Protein AF-A0A3B8ZDC7-F1 (afdb_monomer_lite)

Structure (mmCIF, N/CA/C/O backbone):
data_AF-A0A3B8ZDC7-F1
#
_entry.id   AF-A0A3B8ZDC7-F1
#
loop_
_atom_site.group_PDB
_atom_site.id
_atom_site.type_symbol
_atom_site.label_atom_id
_atom_site.label_alt_id
_atom_site.label_comp_id
_atom_site.label_asym_id
_atom_site.label_entity_id
_atom_site.label_seq_id
_atom_site.pdbx_PDB_ins_code
_atom_site.Cartn_x
_atom_site.Cartn_y
_atom_site.Cartn_z
_atom_site.occupancy
_atom_site.B_iso_or_equiv
_atom_site.auth_seq_id
_atom_site.auth_comp_id
_atom_site.auth_asym_id
_atom_site.auth_atom_id
_atom_site.pdbx_PDB_model_num
ATOM 1 N N . MET A 1 1 ? -21.851 -27.421 -84.142 1.00 44.91 1 MET A N 1
ATOM 2 C CA . MET A 1 1 ? -20.623 -26.661 -83.820 1.00 44.91 1 MET A CA 1
ATOM 3 C C . MET A 1 1 ? -20.234 -25.894 -85.068 1.00 44.91 1 MET A C 1
ATOM 5 O O . MET A 1 1 ? -20.058 -26.556 -86.075 1.00 44.91 1 MET A O 1
ATOM 9 N N . ILE A 1 2 ? -20.213 -24.559 -85.022 1.00 38.12 2 ILE A N 1
ATOM 10 C CA . ILE A 1 2 ? -19.283 -23.629 -85.702 1.00 38.12 2 ILE A CA 1
ATOM 11 C C . ILE A 1 2 ? -19.845 -22.199 -85.544 1.00 38.12 2 ILE A C 1
ATOM 13 O O . ILE A 1 2 ? -21.051 -21.968 -85.539 1.00 38.12 2 ILE A O 1
ATOM 17 N N . GLN A 1 3 ? -18.904 -21.298 -85.296 1.00 40.31 3 GLN A N 1
ATOM 18 C CA . GLN A 1 3 ? -18.945 -19.973 -84.690 1.00 40.31 3 GLN A CA 1
ATOM 19 C C . GLN A 1 3 ? -19.604 -18.883 -85.562 1.00 40.31 3 GLN A C 1
ATOM 21 O O . GLN A 1 3 ? -19.398 -18.861 -86.770 1.00 40.31 3 GLN A O 1
ATOM 26 N N . GLN A 1 4 ? -20.279 -17.908 -84.941 1.00 48.03 4 GLN A N 1
ATOM 27 C CA . GLN A 1 4 ? -20.568 -16.595 -85.546 1.00 48.03 4 GLN A CA 1
ATOM 28 C C . GLN A 1 4 ? -19.533 -15.564 -85.049 1.00 48.03 4 GLN A C 1
ATOM 30 O O . GLN A 1 4 ? -19.346 -15.467 -83.831 1.00 48.03 4 GLN A O 1
ATOM 35 N N . PRO A 1 5 ? -18.861 -14.786 -85.922 1.00 52.16 5 PRO A N 1
ATOM 36 C CA . PRO A 1 5 ? -18.006 -13.675 -85.516 1.00 52.16 5 PRO A CA 1
ATOM 37 C C . PRO A 1 5 ? -18.723 -12.333 -85.724 1.00 52.16 5 PRO A C 1
ATOM 39 O O . PRO A 1 5 ? -19.230 -12.067 -86.807 1.00 52.16 5 PRO A O 1
ATOM 42 N N . PHE A 1 6 ? -18.695 -11.434 -84.738 1.00 45.78 6 PHE A N 1
ATOM 43 C CA . PHE A 1 6 ? -19.018 -10.025 -84.989 1.00 45.78 6 PHE A CA 1
ATOM 44 C C . PHE A 1 6 ? -18.001 -9.099 -84.335 1.00 45.78 6 PHE A C 1
ATOM 46 O O . PHE A 1 6 ? -17.911 -8.958 -83.116 1.00 45.78 6 PHE A O 1
ATOM 53 N N . ALA A 1 7 ? -17.222 -8.460 -85.202 1.00 45.50 7 ALA A N 1
ATOM 54 C CA . ALA A 1 7 ? -16.348 -7.358 -84.872 1.00 45.50 7 ALA A CA 1
ATOM 55 C C . ALA A 1 7 ? -17.160 -6.061 -84.687 1.00 45.50 7 ALA A C 1
ATOM 57 O O . ALA A 1 7 ? -17.853 -5.610 -85.589 1.00 45.50 7 ALA A O 1
ATOM 58 N N . ARG A 1 8 ? -16.996 -5.460 -83.504 1.00 50.81 8 ARG A N 1
ATOM 59 C CA . ARG A 1 8 ? -16.589 -4.062 -83.265 1.00 50.81 8 ARG A CA 1
ATOM 60 C C . ARG A 1 8 ? -17.358 -2.933 -83.979 1.00 50.81 8 ARG A C 1
ATOM 62 O O . ARG A 1 8 ? -17.051 -2.604 -85.115 1.00 50.81 8 ARG A O 1
ATOM 69 N N . ILE A 1 9 ? -18.135 -2.164 -83.206 1.00 49.72 9 ILE A N 1
ATOM 70 C CA . ILE A 1 9 ? -18.279 -0.706 -83.397 1.00 49.72 9 ILE A CA 1
ATOM 71 C C . ILE A 1 9 ? -18.221 -0.023 -82.024 1.00 49.72 9 ILE A C 1
ATOM 73 O O . ILE A 1 9 ? -18.998 -0.325 -81.125 1.00 49.72 9 ILE A O 1
ATOM 77 N N . ALA A 1 10 ? -17.254 0.881 -81.862 1.00 51.19 10 ALA A N 1
ATOM 78 C CA . ALA A 1 10 ? -17.053 1.702 -80.674 1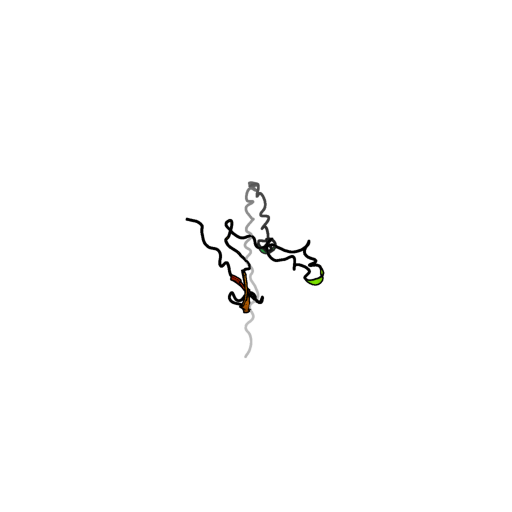.00 51.19 10 ALA A CA 1
ATOM 79 C C . ALA A 1 10 ? -17.687 3.088 -80.874 1.00 51.19 10 ALA A C 1
ATOM 81 O O . ALA A 1 10 ? -17.401 3.746 -81.873 1.00 51.19 10 ALA A O 1
ATOM 82 N N . SER A 1 11 ? -18.458 3.581 -79.898 1.00 43.75 11 SER A N 1
ATOM 83 C CA . SER A 1 11 ? -18.957 4.966 -79.873 1.00 43.75 11 SER A CA 1
ATOM 84 C C . SER A 1 11 ? -18.638 5.669 -78.546 1.00 43.75 11 SER A C 1
ATOM 86 O O . SER A 1 11 ? -19.417 5.708 -77.600 1.00 43.75 11 SER A O 1
ATOM 88 N N . ARG A 1 12 ? -17.417 6.202 -78.512 1.00 57.69 12 ARG A N 1
ATOM 89 C CA . ARG A 1 12 ? -16.971 7.502 -77.980 1.00 57.69 12 ARG A CA 1
ATOM 90 C C . ARG A 1 12 ? -18.003 8.342 -77.187 1.00 57.69 12 ARG A C 1
ATOM 92 O O . ARG A 1 12 ? -18.778 9.080 -77.783 1.00 57.69 12 ARG A O 1
ATOM 99 N N . PHE A 1 13 ? -17.855 8.400 -75.861 1.00 50.75 13 PHE A N 1
ATOM 100 C CA . PHE A 1 13 ? -18.353 9.508 -75.030 1.00 50.75 13 PHE A CA 1
ATOM 101 C C . PHE A 1 13 ? -17.177 10.196 -74.318 1.00 50.75 13 PHE A C 1
ATOM 103 O O . PHE A 1 13 ? -16.522 9.619 -73.455 1.00 50.75 13 PHE A O 1
ATOM 110 N N . LYS A 1 14 ? -16.876 11.439 -74.720 1.00 56.19 14 LYS A N 1
ATOM 111 C CA . LYS A 1 14 ? -15.942 12.349 -74.034 1.00 56.19 14 LYS A CA 1
ATOM 112 C C . LYS A 1 14 ? -16.756 13.264 -73.123 1.00 56.19 14 LYS A C 1
ATOM 114 O O . LYS A 1 14 ? -17.462 14.132 -73.625 1.00 56.19 14 LYS A O 1
ATOM 119 N N . THR A 1 15 ? -16.593 13.153 -71.811 1.00 51.72 15 THR A N 1
ATOM 120 C CA . THR A 1 15 ? -17.089 14.156 -70.856 1.00 51.72 15 THR A CA 1
ATOM 121 C C . THR A 1 15 ? -15.903 14.862 -70.201 1.00 51.72 15 THR A C 1
ATOM 123 O O . THR A 1 15 ? -15.072 14.224 -69.559 1.00 51.72 15 THR A O 1
ATOM 126 N N . LYS A 1 16 ? -15.795 16.185 -70.395 1.00 46.84 16 LYS A N 1
ATOM 127 C CA . LYS A 1 16 ? -14.784 17.038 -69.744 1.00 46.84 16 LYS A CA 1
ATOM 128 C C . LYS A 1 16 ? -15.073 17.129 -68.236 1.00 46.84 16 LYS A C 1
ATOM 130 O O . LYS A 1 16 ? -16.231 17.353 -67.879 1.00 46.84 16 LYS A O 1
ATOM 135 N N . PRO A 1 17 ? -14.070 17.033 -67.347 1.00 42.31 17 PRO A N 1
ATOM 136 C CA . PRO A 1 17 ? -14.304 17.198 -65.920 1.00 42.31 17 PRO A CA 1
ATOM 137 C C . PRO A 1 17 ? -14.511 18.683 -65.583 1.00 42.31 17 PRO A C 1
ATOM 139 O O . PRO A 1 17 ? -13.718 19.543 -65.970 1.00 42.31 17 PRO A O 1
ATOM 142 N N . ARG A 1 18 ? -15.59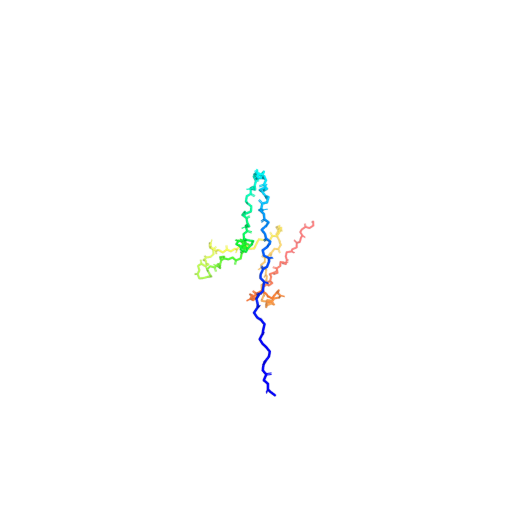5 18.990 -64.861 1.00 53.28 18 ARG A N 1
ATOM 143 C CA . ARG A 1 18 ? -15.851 20.318 -64.284 1.00 53.28 18 ARG A CA 1
ATOM 144 C C . ARG A 1 18 ? -14.872 20.556 -63.132 1.00 53.28 18 ARG A C 1
ATOM 146 O O . ARG A 1 18 ? -14.884 19.817 -62.151 1.00 53.28 18 ARG A O 1
ATOM 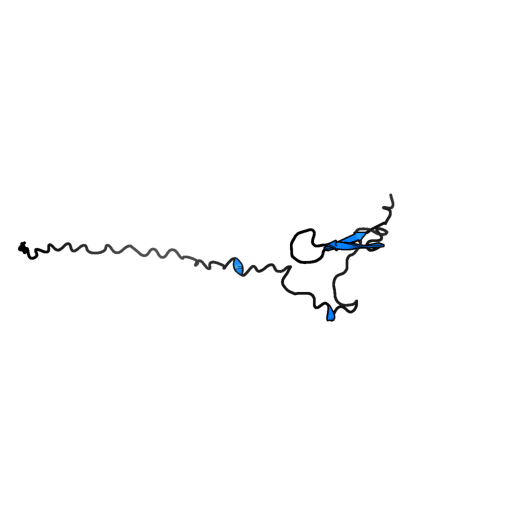153 N N . GLN A 1 19 ? -14.047 21.595 -63.249 1.00 53.62 19 GLN A N 1
ATOM 154 C CA . GLN A 1 19 ? -13.167 22.051 -62.176 1.00 53.62 19 GLN A CA 1
ATOM 155 C C . GLN A 1 19 ? -14.010 22.548 -60.996 1.00 53.62 19 GLN A C 1
ATOM 157 O O . GLN A 1 19 ? -14.756 23.521 -61.112 1.00 53.62 19 GLN A O 1
ATOM 162 N N . ARG A 1 20 ? -13.904 21.867 -59.853 1.00 49.25 20 ARG A N 1
ATOM 163 C CA . ARG A 1 20 ? -14.467 22.342 -58.589 1.00 49.25 20 ARG A CA 1
ATOM 164 C C . ARG A 1 20 ? -13.487 23.312 -57.939 1.00 49.25 20 ARG A C 1
ATOM 166 O O . ARG A 1 20 ? -12.341 22.968 -57.664 1.00 49.25 20 ARG A O 1
ATOM 173 N N . VAL A 1 21 ? -13.989 24.517 -57.698 1.00 55.19 21 VAL A N 1
ATOM 174 C CA . VAL A 1 21 ? -13.376 25.594 -56.920 1.00 55.19 21 VAL A CA 1
ATOM 175 C C . VAL A 1 21 ? -12.813 25.036 -55.609 1.00 55.19 21 VAL A C 1
ATOM 177 O O . VAL A 1 21 ? -13.564 24.575 -54.750 1.00 55.19 21 VAL A O 1
ATOM 180 N N . GLN A 1 22 ? -11.489 25.097 -55.444 1.00 46.91 22 GLN A N 1
ATOM 181 C CA . GLN A 1 22 ? -10.826 24.839 -54.168 1.00 46.91 22 GLN A CA 1
ATOM 182 C C . GLN A 1 22 ? -11.096 26.016 -53.225 1.00 46.91 22 GLN A C 1
ATOM 184 O O . GLN A 1 22 ? -10.283 26.928 -53.088 1.00 46.91 22 GLN A O 1
ATOM 189 N N . ARG A 1 23 ? -12.239 26.007 -52.534 1.00 52.28 23 ARG A N 1
ATOM 190 C CA . ARG A 1 23 ? -12.320 26.722 -51.259 1.00 52.28 23 ARG A CA 1
ATOM 191 C C . ARG A 1 23 ? -11.454 25.935 -50.285 1.00 52.28 23 ARG A C 1
ATOM 193 O O . ARG A 1 23 ? -11.877 24.898 -49.785 1.00 52.28 23 ARG A O 1
ATOM 200 N N . ARG A 1 24 ? -10.218 26.397 -50.071 1.00 55.94 24 ARG A N 1
ATOM 201 C CA . ARG A 1 24 ? -9.345 25.920 -48.994 1.00 55.94 24 ARG A CA 1
ATOM 202 C C . ARG A 1 24 ? -10.018 26.241 -47.660 1.00 55.94 24 ARG A C 1
ATOM 204 O O . ARG A 1 24 ? -9.725 27.254 -47.033 1.00 55.94 24 ARG A O 1
ATOM 211 N N . ALA A 1 25 ? -10.934 25.378 -47.230 1.00 51.72 25 ALA A N 1
ATOM 212 C CA . ALA A 1 25 ? -11.196 25.220 -45.816 1.00 51.72 25 ALA A CA 1
ATOM 213 C C . ALA A 1 25 ? -9.844 24.859 -45.197 1.00 51.72 25 ALA A C 1
ATOM 215 O O . ALA A 1 25 ? -9.215 23.881 -45.608 1.00 51.72 25 ALA A O 1
ATOM 216 N N . ARG A 1 26 ? -9.347 25.695 -44.279 1.00 57.44 26 ARG A N 1
ATOM 217 C CA . ARG A 1 26 ? -8.242 25.309 -43.405 1.00 57.44 26 ARG A CA 1
ATOM 218 C C . ARG A 1 26 ? -8.739 24.119 -42.594 1.00 57.44 26 ARG A C 1
ATOM 220 O O . ARG A 1 26 ? -9.323 24.289 -41.531 1.00 57.44 26 ARG A O 1
ATOM 227 N N . LEU A 1 27 ? -8.524 22.919 -43.117 1.00 43.91 27 LEU A N 1
ATOM 228 C CA . LEU A 1 27 ? -8.494 21.726 -42.302 1.00 43.91 27 LEU A CA 1
ATOM 229 C C . LEU A 1 27 ? -7.286 21.930 -41.388 1.00 43.91 27 LEU A C 1
ATOM 231 O O . LEU A 1 27 ? -6.147 21.739 -41.809 1.00 43.91 27 LEU A O 1
ATOM 235 N N . ARG A 1 28 ? -7.528 22.392 -40.153 1.00 53.50 28 ARG A N 1
ATOM 236 C CA . ARG A 1 28 ? -6.674 21.984 -39.037 1.00 53.50 28 ARG A CA 1
ATOM 237 C C . ARG A 1 28 ? -6.753 20.463 -39.066 1.00 53.50 28 ARG A C 1
ATOM 239 O O . ARG A 1 28 ? -7.746 19.901 -38.618 1.00 53.50 28 ARG A O 1
ATOM 246 N N . SER A 1 29 ? -5.791 19.845 -39.747 1.00 49.22 29 SER A N 1
ATOM 247 C CA . SER A 1 29 ? -5.616 18.401 -39.825 1.00 49.22 29 SER A CA 1
ATOM 248 C C . SER A 1 29 ? -5.782 17.864 -38.404 1.00 49.22 29 SER A C 1
ATOM 250 O O . SER A 1 29 ? -5.079 18.316 -37.506 1.00 49.22 29 SER A O 1
ATOM 252 N N . LEU A 1 30 ? -6.810 17.066 -38.108 1.00 54.53 30 LEU A N 1
ATOM 253 C CA . LEU A 1 30 ? -6.787 15.623 -38.363 1.00 54.53 30 LEU A CA 1
ATOM 254 C C . LEU A 1 30 ? -5.412 15.028 -38.024 1.00 54.53 30 LEU A C 1
ATOM 256 O O . LEU A 1 30 ? -4.887 14.204 -38.761 1.00 54.53 30 LEU A O 1
ATOM 260 N N . LEU A 1 31 ? -4.810 15.454 -36.911 1.00 50.88 31 LEU A N 1
ATOM 261 C CA . LEU A 1 31 ? -4.039 14.507 -36.134 1.00 50.88 31 LEU A CA 1
ATOM 262 C C . LEU A 1 31 ? -5.105 13.670 -35.439 1.00 50.88 31 LEU A C 1
ATOM 264 O O . LEU A 1 31 ? -5.749 14.112 -34.490 1.00 50.88 31 LEU A O 1
ATOM 268 N N . ILE A 1 32 ? -5.377 12.502 -36.009 1.00 55.91 32 ILE A N 1
ATOM 269 C CA . ILE A 1 32 ? -5.854 11.387 -35.208 1.00 55.91 32 ILE A CA 1
ATOM 270 C C . ILE A 1 32 ? -4.776 11.265 -34.132 1.00 55.91 32 ILE A C 1
ATOM 272 O O . ILE A 1 32 ? -3.690 10.765 -34.415 1.00 55.91 32 ILE A O 1
ATOM 276 N N . GLU A 1 33 ? -4.995 11.842 -32.949 1.00 58.66 33 GLU A N 1
ATOM 277 C CA . GLU A 1 33 ? -4.253 11.347 -31.802 1.00 58.66 33 GLU A CA 1
ATOM 278 C C . GLU A 1 33 ? -4.680 9.894 -31.701 1.00 58.66 33 GLU A C 1
ATOM 280 O O . GLU A 1 33 ? -5.854 9.584 -31.485 1.00 58.66 33 GLU A O 1
ATOM 285 N N . HIS A 1 34 ? -3.736 9.016 -32.017 1.00 54.34 34 HIS A N 1
ATOM 286 C CA . HIS A 1 34 ? -3.898 7.590 -31.865 1.00 54.34 34 HIS A CA 1
ATOM 287 C C . HIS A 1 34 ? -4.179 7.365 -30.380 1.00 54.34 34 HIS A C 1
ATOM 289 O O . HIS A 1 34 ? -3.291 7.497 -29.539 1.00 54.34 34 HIS A O 1
ATOM 295 N N . LEU A 1 35 ? -5.450 7.124 -30.049 1.00 54.53 35 LEU A N 1
ATOM 296 C CA . LEU A 1 35 ? -5.935 6.974 -28.671 1.00 54.53 35 LEU A CA 1
ATOM 297 C C . LEU A 1 35 ? -5.241 5.822 -27.926 1.00 54.53 35 LEU A C 1
ATOM 299 O O . LEU A 1 35 ? -5.365 5.717 -26.711 1.00 54.53 35 LEU A O 1
ATOM 303 N N . GLU A 1 36 ? -4.491 4.984 -28.636 1.00 56.97 36 GLU A N 1
ATOM 304 C CA . GLU A 1 36 ? -3.808 3.811 -28.099 1.00 56.97 36 GLU A CA 1
ATOM 305 C C . GLU A 1 36 ? -2.511 4.168 -27.347 1.00 56.97 36 GLU A C 1
ATOM 307 O O . GLU A 1 36 ? -2.076 3.394 -26.496 1.00 56.97 36 GLU A O 1
ATOM 312 N N . ASP A 1 37 ? -1.953 5.370 -27.556 1.00 58.00 37 ASP A N 1
ATOM 313 C CA . ASP A 1 37 ? -0.759 5.842 -26.833 1.00 58.00 37 ASP A CA 1
ATOM 314 C C . ASP A 1 37 ? -1.085 6.624 -25.552 1.00 58.00 37 ASP A C 1
ATOM 316 O O . ASP A 1 37 ? -0.185 6.942 -24.769 1.00 58.00 37 ASP A O 1
ATOM 320 N N . ARG A 1 38 ? -2.370 6.845 -25.229 1.00 53.47 38 ARG A N 1
ATOM 321 C CA . ARG A 1 38 ? -2.788 7.159 -23.846 1.00 53.47 38 ARG A CA 1
ATOM 322 C C . ARG A 1 38 ? -2.740 5.878 -23.005 1.00 53.47 38 ARG A C 1
ATOM 324 O O . ARG A 1 38 ? -3.699 5.499 -22.339 1.00 53.47 38 ARG A O 1
ATOM 331 N N . LYS A 1 39 ? -1.589 5.211 -23.045 1.00 55.59 39 LYS A N 1
ATOM 332 C CA . LYS A 1 39 ? -1.207 4.097 -22.194 1.00 55.59 39 LYS A CA 1
ATOM 333 C C . LYS A 1 39 ? -1.229 4.616 -20.757 1.00 55.59 39 LYS A C 1
ATOM 335 O O . LYS A 1 39 ? -0.364 5.386 -20.356 1.00 55.59 39 LYS A O 1
ATOM 340 N N . LEU A 1 40 ? -2.298 4.266 -20.047 1.00 52.97 40 LEU A N 1
ATOM 341 C CA . LEU A 1 40 ? -2.498 4.344 -18.599 1.00 52.97 40 LEU A CA 1
ATOM 342 C C . LEU A 1 40 ? -1.242 4.773 -17.819 1.00 52.97 40 LEU A C 1
ATOM 344 O O . LEU A 1 40 ? -0.374 3.956 -17.517 1.00 52.97 40 LEU A O 1
ATOM 348 N N . LEU A 1 41 ? -1.178 6.052 -17.437 1.00 54.06 41 LEU A N 1
ATOM 349 C CA . LEU A 1 41 ? -0.087 6.614 -16.624 1.00 54.06 41 LEU A CA 1
ATOM 350 C C . LEU A 1 41 ? -0.003 6.007 -15.208 1.00 54.06 41 LEU A C 1
ATOM 352 O O . LEU A 1 41 ? 0.927 6.316 -14.473 1.00 54.06 41 LEU A O 1
ATOM 356 N N . ALA A 1 42 ? -0.944 5.137 -14.830 1.00 52.06 42 ALA A N 1
ATOM 357 C CA . ALA A 1 42 ? -1.028 4.549 -13.498 1.00 52.06 42 ALA A CA 1
ATOM 358 C C . ALA A 1 42 ? -0.441 3.125 -13.371 1.00 52.06 42 ALA A C 1
ATOM 360 O O . ALA A 1 42 ? -0.289 2.668 -12.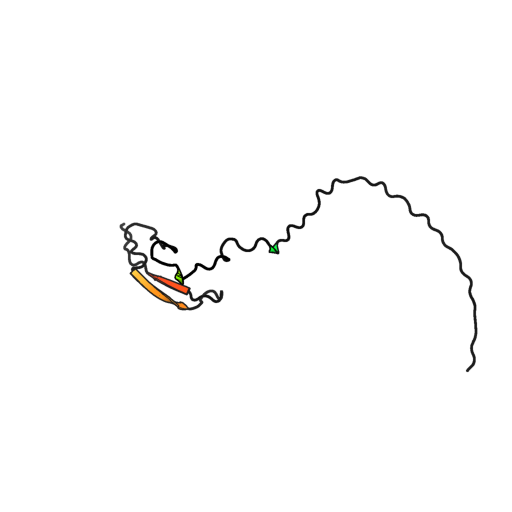246 1.00 52.06 42 ALA A O 1
ATOM 361 N N . ALA A 1 43 ? -0.095 2.423 -14.465 1.00 56.50 43 ALA A N 1
ATOM 362 C CA . ALA A 1 43 ? 0.150 0.967 -14.399 1.00 56.50 43 ALA A CA 1
ATOM 363 C C . ALA A 1 43 ? 1.460 0.435 -15.028 1.00 56.50 43 ALA A C 1
ATOM 365 O O . ALA A 1 43 ? 1.672 -0.772 -15.027 1.00 56.50 43 ALA A O 1
ATOM 366 N N . ILE A 1 44 ? 2.343 1.267 -15.607 1.00 55.66 44 ILE A N 1
ATOM 367 C CA . ILE A 1 44 ? 3.405 0.752 -16.519 1.00 55.66 44 ILE A CA 1
ATOM 368 C C . ILE A 1 44 ? 4.846 0.931 -16.013 1.00 55.66 44 ILE A C 1
ATOM 370 O O . ILE A 1 44 ? 5.797 0.561 -16.696 1.00 55.66 44 ILE A O 1
ATOM 374 N N . HIS A 1 45 ? 5.050 1.359 -14.772 1.00 61.91 45 HIS A N 1
ATOM 375 C CA . HIS A 1 45 ? 6.345 1.155 -14.120 1.00 61.91 45 HIS A CA 1
ATOM 376 C C . HIS A 1 45 ? 6.205 0.095 -13.029 1.00 61.91 45 HIS A C 1
ATOM 378 O O . HIS A 1 45 ? 5.798 0.438 -11.919 1.00 61.91 45 HIS A O 1
ATOM 384 N N . PRO A 1 46 ? 6.530 -1.183 -13.326 1.00 67.56 46 PRO A N 1
ATOM 385 C CA . PRO A 1 46 ? 6.659 -2.203 -12.297 1.00 67.56 46 PRO A CA 1
ATOM 386 C C . PRO A 1 46 ? 7.589 -1.679 -11.205 1.00 67.56 46 PRO A C 1
ATOM 388 O O . PRO A 1 46 ? 8.733 -1.314 -11.489 1.00 67.56 46 PRO A O 1
ATOM 391 N N . LEU A 1 47 ? 7.092 -1.600 -9.970 1.00 71.38 47 LEU A N 1
ATOM 392 C CA . LEU A 1 47 ? 7.929 -1.253 -8.829 1.00 71.38 47 LEU A CA 1
ATOM 393 C C . LEU A 1 47 ? 9.003 -2.343 -8.700 1.00 71.38 47 LEU A C 1
ATOM 395 O O . LEU A 1 47 ? 8.649 -3.512 -8.528 1.00 71.38 47 LEU A O 1
ATOM 399 N N . PRO A 1 48 ? 10.303 -2.013 -8.807 1.00 72.81 48 PRO A N 1
ATOM 400 C CA . PRO A 1 48 ? 11.355 -3.008 -8.675 1.00 72.81 48 PRO A CA 1
ATOM 401 C C . PRO A 1 48 ? 11.369 -3.526 -7.233 1.00 72.81 48 PRO A C 1
ATOM 403 O O . PRO A 1 48 ? 11.912 -2.885 -6.335 1.00 72.81 48 PRO A O 1
ATOM 406 N N . LEU A 1 49 ? 10.764 -4.698 -7.015 1.00 73.94 49 LEU A N 1
ATOM 407 C CA . LEU A 1 49 ? 10.588 -5.295 -5.685 1.00 73.94 49 LEU A CA 1
ATOM 408 C C . LEU A 1 49 ? 11.927 -5.559 -4.986 1.00 73.94 49 LEU A C 1
ATOM 410 O O . LEU A 1 49 ? 12.040 -5.416 -3.773 1.00 73.94 49 LEU A O 1
ATOM 414 N N . SER A 1 50 ? 12.970 -5.863 -5.763 1.00 79.38 50 SER A N 1
ATOM 415 C CA . SER A 1 50 ? 14.336 -6.069 -5.272 1.00 79.38 50 SER A CA 1
ATOM 416 C C . SER A 1 50 ? 14.991 -4.805 -4.707 1.00 79.38 50 SER A C 1
ATOM 418 O O . SER A 1 50 ? 16.023 -4.897 -4.050 1.00 79.38 50 SER A O 1
ATOM 420 N N . GLY A 1 51 ? 14.436 -3.625 -4.997 1.00 76.06 51 GLY A N 1
ATOM 421 C CA . GLY A 1 51 ? 14.943 -2.334 -4.537 1.00 76.06 51 GLY A CA 1
ATOM 422 C C . GLY A 1 51 ? 14.193 -1.756 -3.338 1.00 76.06 51 GLY A C 1
ATOM 423 O O . GLY A 1 51 ? 14.531 -0.646 -2.928 1.00 76.06 51 GLY A O 1
ATOM 424 N N . LEU A 1 52 ? 13.181 -2.450 -2.801 1.00 81.38 52 LEU A N 1
ATOM 425 C CA . LEU A 1 52 ? 12.398 -2.002 -1.647 1.00 81.38 52 LEU A CA 1
ATOM 426 C C . LEU A 1 52 ? 13.229 -2.139 -0.364 1.00 81.38 52 LEU A C 1
ATOM 428 O O . LEU A 1 52 ? 13.512 -3.243 0.090 1.00 81.38 52 LEU A O 1
ATOM 432 N N . ASN A 1 53 ? 13.645 -1.009 0.208 1.00 78.69 53 ASN A N 1
ATOM 433 C CA . ASN A 1 53 ? 14.552 -0.957 1.364 1.00 78.69 53 ASN A CA 1
ATOM 434 C C . ASN A 1 53 ? 13.956 -0.220 2.579 1.00 78.69 53 ASN A C 1
ATOM 436 O O . ASN A 1 53 ? 14.685 0.165 3.491 1.00 78.69 53 ASN A O 1
ATOM 440 N N . GLY A 1 54 ? 12.643 0.027 2.574 1.00 71.00 54 GLY A N 1
ATOM 441 C CA . GLY A 1 54 ? 11.947 0.803 3.605 1.00 71.00 54 GLY A CA 1
ATOM 442 C C . GLY A 1 54 ? 12.013 2.325 3.413 1.00 71.00 54 GLY A C 1
ATOM 443 O O . GLY A 1 54 ? 11.229 3.036 4.036 1.00 71.00 54 GLY A O 1
ATOM 444 N N . LEU A 1 55 ? 12.887 2.825 2.529 1.00 75.81 55 LEU A N 1
ATOM 445 C CA . LEU A 1 55 ? 12.876 4.207 2.017 1.00 75.81 55 LEU A CA 1
ATOM 446 C C . LEU A 1 55 ? 12.245 4.301 0.617 1.00 75.81 55 LEU A C 1
ATOM 448 O O . LEU A 1 55 ? 11.831 5.376 0.192 1.00 75.81 55 LEU A O 1
ATOM 452 N N . SER A 1 56 ? 12.183 3.180 -0.099 1.00 74.56 56 SER A N 1
ATOM 453 C CA . SER A 1 56 ? 11.530 3.010 -1.397 1.00 74.56 56 SER A CA 1
ATOM 454 C C . SER A 1 56 ? 10.269 2.150 -1.260 1.00 74.56 56 SER A C 1
ATOM 456 O O . SER A 1 56 ? 10.242 1.190 -0.488 1.00 74.56 56 SER A O 1
ATOM 458 N N . GLY A 1 57 ? 9.223 2.490 -2.021 1.00 78.44 57 GLY A N 1
ATOM 459 C CA . GLY A 1 57 ? 7.942 1.777 -2.033 1.00 78.44 57 GLY A CA 1
ATOM 460 C C . GLY A 1 57 ? 6.741 2.713 -1.939 1.00 78.44 57 GLY A C 1
ATOM 461 O O . GLY A 1 57 ? 6.830 3.889 -2.289 1.00 78.44 57 GLY A O 1
ATOM 462 N N . PHE A 1 58 ? 5.621 2.175 -1.461 1.00 77.38 58 PHE A N 1
ATOM 463 C CA . PHE A 1 58 ? 4.417 2.931 -1.127 1.00 77.38 58 PHE A CA 1
ATOM 464 C C . PHE A 1 58 ? 4.076 2.725 0.352 1.00 77.38 58 PHE A C 1
ATOM 466 O O . PHE A 1 58 ? 4.430 1.706 0.945 1.00 77.38 58 PHE A O 1
ATOM 473 N N . ARG A 1 59 ? 3.397 3.701 0.955 1.00 82.25 59 ARG A N 1
ATOM 474 C CA . ARG A 1 59 ? 2.904 3.613 2.329 1.00 82.25 59 ARG A CA 1
ATOM 475 C C . ARG A 1 59 ? 1.385 3.715 2.327 1.00 82.25 59 ARG A C 1
ATOM 477 O O . ARG A 1 59 ? 0.830 4.565 1.638 1.00 82.25 59 ARG A O 1
ATOM 484 N N . LEU A 1 60 ? 0.744 2.866 3.123 1.00 85.88 60 LEU A N 1
ATOM 485 C CA . LEU A 1 60 ? -0.674 2.962 3.448 1.00 85.88 60 LEU A CA 1
ATOM 486 C C . LEU A 1 60 ? -0.807 3.695 4.787 1.00 85.88 60 LEU A C 1
ATOM 488 O O . LEU A 1 60 ? -0.349 3.192 5.810 1.00 85.88 60 LEU A O 1
ATO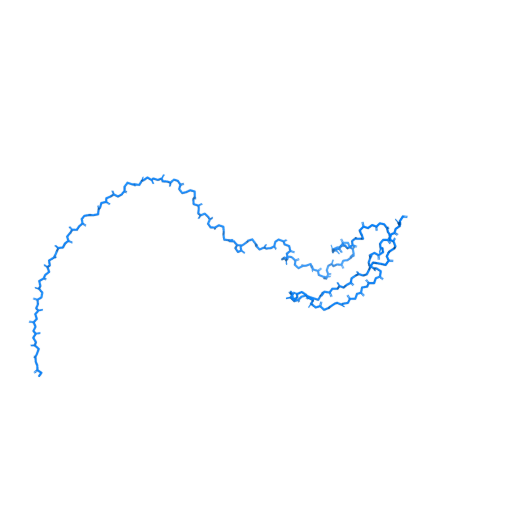M 492 N N . GLU A 1 61 ? -1.372 4.898 4.758 1.00 87.88 61 GLU A N 1
ATOM 493 C CA . GLU A 1 61 ? -1.654 5.697 5.954 1.00 87.88 61 GLU A CA 1
ATOM 494 C C . GLU A 1 61 ? -3.105 5.464 6.398 1.00 87.88 61 GLU A C 1
ATOM 496 O O . GLU A 1 61 ? -4.000 5.321 5.562 1.00 87.88 61 GLU A O 1
ATOM 501 N N . GLY A 1 62 ? -3.334 5.427 7.714 1.00 89.62 62 GLY A N 1
ATOM 502 C CA . GLY A 1 62 ? -4.691 5.415 8.268 1.00 89.62 62 GLY A CA 1
ATOM 503 C C . GLY A 1 62 ? -5.427 6.729 7.990 1.00 89.62 62 GLY A C 1
ATOM 504 O O . GLY A 1 62 ? -4.802 7.758 7.734 1.00 89.62 62 GLY A O 1
ATOM 505 N N . VAL A 1 63 ? -6.759 6.703 8.047 1.00 89.31 63 VAL A N 1
ATOM 506 C CA . VAL A 1 63 ? -7.599 7.873 7.745 1.00 89.31 63 VAL A CA 1
ATOM 507 C C . VAL A 1 63 ? -7.590 8.864 8.911 1.00 89.31 63 VAL A C 1
ATOM 509 O O . VAL A 1 63 ? -7.538 10.076 8.697 1.00 89.31 63 VAL A O 1
ATOM 512 N N . ALA A 1 64 ? -7.609 8.359 10.143 1.00 88.56 64 ALA A N 1
ATOM 513 C CA . ALA A 1 64 ? -7.641 9.142 11.366 1.00 88.56 64 ALA A CA 1
ATOM 514 C C . ALA A 1 64 ? -6.658 8.628 12.430 1.00 88.56 64 ALA A C 1
ATOM 516 O O . ALA A 1 64 ? -6.104 7.523 12.376 1.00 88.56 64 ALA A O 1
ATOM 517 N N . LEU A 1 65 ? -6.432 9.475 13.438 1.00 87.31 65 LEU A N 1
ATOM 518 C CA . LEU A 1 65 ? -5.598 9.130 14.580 1.00 87.31 65 LEU A CA 1
ATOM 519 C C . LEU A 1 65 ? -6.238 7.978 15.362 1.00 87.31 65 LEU A C 1
ATOM 521 O O . LEU A 1 65 ? -7.333 8.117 15.898 1.00 87.31 65 LEU A O 1
ATOM 525 N N . GLY A 1 66 ? -5.498 6.881 15.500 1.00 87.62 66 GLY A N 1
ATOM 526 C CA . GLY A 1 66 ? -5.942 5.716 16.262 1.00 87.62 66 GLY A CA 1
ATOM 527 C C . GLY A 1 66 ? -6.662 4.651 15.441 1.00 87.62 66 GLY A C 1
ATOM 528 O O . GLY A 1 66 ? -7.097 3.680 16.045 1.00 87.62 66 GLY A O 1
ATOM 529 N N . ASP A 1 67 ? -6.733 4.777 14.108 1.00 89.75 67 ASP A N 1
ATOM 530 C CA . ASP A 1 67 ? -7.302 3.758 13.204 1.00 89.75 67 ASP A CA 1
ATOM 531 C C . ASP A 1 67 ? -6.556 2.422 13.245 1.00 89.75 67 ASP A C 1
ATOM 533 O O . ASP A 1 67 ? -7.111 1.375 12.913 1.00 89.75 67 ASP A O 1
ATOM 537 N N . ASN A 1 68 ? -5.281 2.450 13.634 1.00 91.12 68 ASN A N 1
ATOM 538 C CA . ASN A 1 68 ? -4.411 1.279 13.671 1.00 91.12 68 ASN A CA 1
ATOM 539 C C . ASN A 1 68 ? -4.425 0.502 12.338 1.00 91.12 68 ASN A C 1
ATOM 541 O O . ASN A 1 68 ? -4.454 -0.729 12.327 1.00 91.12 68 ASN A O 1
ATOM 545 N N . SER A 1 69 ? -4.438 1.218 11.206 1.00 92.94 69 SER A N 1
ATOM 546 C CA . SER A 1 69 ? -4.305 0.605 9.879 1.00 92.94 69 SER A CA 1
ATOM 547 C C . SER A 1 69 ? -3.005 -0.194 9.802 1.00 92.94 69 SER A C 1
ATOM 549 O O . SER A 1 69 ? -1.954 0.286 10.224 1.00 92.94 69 SER A O 1
ATOM 551 N N . GLY A 1 70 ? -3.083 -1.425 9.299 1.00 92.75 70 GLY A N 1
ATOM 552 C CA . GLY A 1 70 ? -1.956 -2.359 9.323 1.00 92.75 70 GLY A CA 1
ATOM 553 C C . GLY A 1 70 ? -1.909 -3.258 10.561 1.00 92.75 70 GLY A C 1
ATOM 554 O O . GLY A 1 70 ? -0.922 -3.966 10.739 1.00 92.75 70 GLY A O 1
ATOM 555 N N . TYR A 1 71 ? -2.950 -3.268 11.405 1.00 94.62 71 TYR A N 1
ATOM 556 C CA . TYR A 1 71 ? -3.020 -4.150 12.578 1.00 94.62 71 TYR A CA 1
ATOM 557 C C . TYR A 1 71 ? -2.963 -5.641 12.205 1.00 94.62 71 TYR A C 1
ATOM 559 O O . TYR A 1 71 ? -2.370 -6.444 12.924 1.00 94.62 71 TYR A O 1
ATOM 567 N N . SER A 1 72 ? -3.567 -6.015 11.078 1.00 94.94 72 SER A N 1
ATOM 568 C CA . SER A 1 72 ? -3.486 -7.361 10.507 1.00 94.94 72 SER A CA 1
ATOM 569 C C . SER A 1 72 ? -3.388 -7.299 8.985 1.00 94.94 72 SER A C 1
ATOM 571 O O . SER A 1 72 ? -3.888 -6.362 8.363 1.00 94.94 72 SER A O 1
ATOM 573 N N . VAL A 1 73 ? -2.741 -8.301 8.386 1.00 94.81 73 VAL A N 1
ATOM 574 C CA . VAL A 1 73 ? -2.606 -8.450 6.930 1.00 94.81 73 VAL A CA 1
ATOM 575 C C . VAL A 1 73 ? -2.850 -9.910 6.555 1.00 94.81 73 VAL A C 1
ATOM 577 O O . VAL A 1 73 ? -2.388 -10.812 7.256 1.00 94.81 73 VAL A O 1
ATOM 580 N N . SER A 1 74 ? -3.578 -10.152 5.465 1.00 96.69 74 SER A N 1
ATOM 581 C CA . SER A 1 74 ? -3.789 -11.492 4.907 1.00 96.69 74 SER A CA 1
ATOM 582 C C . SER A 1 74 ? -3.857 -11.452 3.379 1.00 96.69 74 SER A C 1
ATOM 584 O O . SER A 1 74 ? -4.211 -10.417 2.810 1.00 96.69 74 SER A O 1
ATOM 586 N N . SER A 1 75 ? -3.526 -12.569 2.725 1.00 95.38 75 SER A N 1
ATOM 587 C CA . SER A 1 75 ? -3.741 -12.735 1.281 1.00 95.38 75 SER A CA 1
ATOM 588 C C . SER A 1 75 ? -5.240 -12.852 0.986 1.00 95.38 75 SER A C 1
ATOM 590 O O . SER A 1 75 ? -5.985 -13.448 1.769 1.00 95.38 75 SER A O 1
ATOM 592 N N . ALA A 1 76 ? -5.674 -12.274 -0.134 1.00 97.00 76 ALA A N 1
ATOM 593 C CA . ALA A 1 76 ? -7.043 -12.367 -0.633 1.00 97.00 76 ALA A CA 1
ATOM 594 C C . ALA A 1 76 ? -7.160 -13.151 -1.955 1.00 97.00 76 ALA A C 1
ATOM 596 O O . ALA A 1 76 ? -8.278 -13.414 -2.397 1.00 97.00 76 ALA A O 1
ATOM 597 N N . GLY A 1 77 ? -6.037 -13.562 -2.559 1.00 96.50 77 GLY A N 1
ATOM 598 C CA . GLY A 1 77 ? -6.010 -14.043 -3.945 1.00 96.50 77 GLY A CA 1
ATOM 599 C C . GLY A 1 77 ? -6.229 -12.905 -4.948 1.00 96.50 77 GLY A C 1
ATOM 600 O O . GLY A 1 77 ? -6.274 -11.753 -4.556 1.00 96.50 77 GLY A O 1
ATOM 601 N N . ASP A 1 78 ? -6.363 -13.205 -6.237 1.00 96.56 78 ASP A N 1
ATOM 602 C CA . ASP A 1 78 ? -6.738 -12.210 -7.257 1.00 96.56 78 ASP A CA 1
ATOM 603 C C . ASP A 1 78 ? -8.270 -12.054 -7.284 1.00 96.56 78 ASP A C 1
ATOM 605 O O . ASP A 1 78 ? -8.988 -12.865 -7.877 1.00 96.56 78 ASP A O 1
ATOM 609 N N . VAL A 1 79 ? -8.790 -11.064 -6.559 1.00 97.38 79 VAL A N 1
ATOM 610 C CA . VAL A 1 79 ? -10.230 -10.830 -6.379 1.00 97.38 79 VAL A CA 1
ATOM 611 C C . VAL A 1 79 ? -10.824 -10.093 -7.578 1.00 97.38 79 VAL A C 1
ATOM 613 O O . VAL A 1 79 ? -12.012 -10.261 -7.870 1.00 97.38 79 VAL A O 1
ATOM 616 N N . ASN A 1 80 ? -10.032 -9.270 -8.269 1.00 93.38 80 ASN A N 1
ATOM 617 C CA . ASN A 1 80 ? -10.520 -8.398 -9.339 1.00 93.38 80 ASN A CA 1
ATOM 618 C C . ASN A 1 80 ? -10.204 -8.902 -10.767 1.00 93.38 80 ASN A C 1
ATOM 620 O O . ASN A 1 80 ? -10.788 -8.391 -11.727 1.00 93.38 80 ASN A O 1
ATOM 624 N N . GLY A 1 81 ? -9.373 -9.936 -10.907 1.00 96.19 81 GLY A N 1
ATOM 625 C CA . GLY A 1 81 ? -9.049 -10.608 -12.163 1.00 96.19 81 GLY A CA 1
ATOM 626 C C . GLY A 1 81 ? -7.987 -9.906 -13.011 1.00 96.19 81 GLY A C 1
ATOM 627 O O . GLY A 1 81 ? -8.003 -10.065 -14.236 1.00 96.19 81 GLY A O 1
ATOM 628 N N . ASP A 1 82 ? -7.103 -9.106 -12.411 1.00 92.62 82 ASP A N 1
ATOM 629 C CA . ASP A 1 82 ? -6.041 -8.383 -13.123 1.00 92.62 82 ASP A CA 1
ATOM 630 C C . ASP A 1 82 ? -4.731 -9.180 -13.266 1.00 92.62 82 ASP A C 1
ATOM 632 O O . ASP A 1 82 ? -3.811 -8.748 -13.972 1.00 92.62 82 ASP A O 1
ATOM 636 N N . GLY A 1 83 ? -4.672 -10.376 -12.673 1.00 92.69 83 GLY A N 1
ATOM 637 C CA . GLY A 1 83 ? -3.516 -11.261 -12.699 1.00 92.69 83 GLY A CA 1
ATOM 638 C C . GLY A 1 83 ? -2.495 -11.003 -11.588 1.00 92.69 83 GLY A C 1
ATOM 639 O O . GLY A 1 83 ? -1.428 -11.626 -11.621 1.00 92.69 83 GLY A O 1
ATOM 640 N N . PHE A 1 84 ? -2.788 -10.129 -10.620 1.00 87.56 84 PHE A N 1
ATOM 641 C CA . PHE A 1 84 ? -1.981 -9.903 -9.420 1.00 87.56 84 PHE A CA 1
ATOM 642 C C . PHE A 1 84 ? -2.705 -10.399 -8.158 1.00 87.56 84 PHE A C 1
ATOM 644 O O . PHE A 1 84 ? -3.924 -10.396 -8.065 1.00 87.56 84 PHE A O 1
ATOM 651 N N . GLU A 1 85 ? -1.945 -10.865 -7.162 1.00 93.38 85 GLU A N 1
ATOM 652 C CA . GLU A 1 85 ? -2.520 -11.302 -5.884 1.00 93.38 85 GLU A CA 1
ATOM 653 C C . GLU A 1 85 ? -2.892 -10.086 -5.020 1.00 93.38 85 GLU A C 1
ATOM 655 O O . GLU A 1 85 ? -2.035 -9.255 -4.705 1.00 93.38 85 GLU A O 1
ATOM 660 N N . ASP A 1 86 ? -4.156 -9.997 -4.607 1.00 94.00 86 ASP A N 1
ATOM 661 C CA . ASP A 1 86 ? -4.659 -8.965 -3.706 1.00 94.00 86 ASP A CA 1
ATOM 662 C C . ASP A 1 86 ? -4.380 -9.300 -2.232 1.00 94.00 86 ASP A C 1
ATOM 664 O O . ASP A 1 86 ? -4.171 -10.448 -1.819 1.00 94.00 86 ASP A O 1
ATOM 668 N N . MET A 1 87 ? -4.437 -8.263 -1.395 1.00 93.31 87 MET A N 1
ATOM 669 C CA . MET A 1 87 ? -4.262 -8.362 0.052 1.00 93.31 87 MET A CA 1
ATOM 670 C C . MET A 1 87 ? -5.327 -7.568 0.809 1.00 93.31 87 MET A C 1
ATOM 672 O O . MET A 1 87 ? -5.798 -6.527 0.352 1.00 93.31 87 MET A O 1
ATOM 676 N N . ILE A 1 88 ? -5.664 -8.036 2.011 1.00 94.75 88 ILE A N 1
ATOM 677 C CA . ILE A 1 88 ? -6.553 -7.344 2.951 1.00 94.75 88 ILE A CA 1
ATOM 678 C C . ILE A 1 88 ? -5.722 -6.801 4.109 1.00 94.75 88 ILE A C 1
ATOM 680 O O . ILE A 1 88 ? -4.928 -7.529 4.707 1.00 94.75 88 ILE A O 1
ATOM 684 N N . VAL A 1 89 ? -5.954 -5.534 4.456 1.00 93.62 89 VAL A N 1
ATOM 685 C CA . VAL A 1 89 ? -5.321 -4.849 5.588 1.00 93.62 89 VAL A CA 1
ATOM 686 C C . VAL A 1 89 ? -6.391 -4.440 6.596 1.00 93.62 89 VAL A C 1
ATOM 688 O O . VAL A 1 89 ? -7.319 -3.704 6.269 1.00 93.62 89 VAL A O 1
ATOM 691 N N . GLY A 1 90 ? -6.268 -4.927 7.830 1.00 93.88 90 GLY A N 1
ATOM 692 C CA . GLY A 1 90 ? -7.168 -4.607 8.933 1.00 93.88 90 GLY A CA 1
ATOM 693 C C . GLY A 1 90 ? -6.780 -3.318 9.662 1.00 93.88 90 GLY A C 1
ATOM 694 O O . GLY A 1 90 ? -5.598 -3.034 9.871 1.00 93.88 90 GLY A O 1
ATOM 695 N N . ALA A 1 91 ? -7.794 -2.574 10.100 1.00 93.75 91 ALA A N 1
ATOM 696 C CA . ALA A 1 91 ? -7.687 -1.392 10.949 1.00 93.75 91 ALA A CA 1
ATOM 697 C C . ALA A 1 91 ? -8.616 -1.595 12.156 1.00 93.75 91 ALA A C 1
ATOM 699 O O . ALA A 1 91 ? -9.836 -1.561 12.014 1.00 93.75 91 ALA A O 1
ATOM 700 N N . ASN A 1 92 ? -8.056 -1.909 13.328 1.00 90.81 92 ASN A N 1
ATOM 701 C CA . ASN A 1 92 ? -8.842 -2.226 14.532 1.00 90.81 92 ASN A CA 1
ATOM 702 C C . ASN A 1 92 ? -8.983 -1.040 15.498 1.00 90.81 92 ASN A C 1
ATOM 704 O O . ASN A 1 92 ? -9.300 -1.220 16.679 1.00 90.81 92 ASN A O 1
ATOM 708 N N . GLY A 1 93 ? -8.697 0.158 15.000 1.00 85.25 93 GLY A N 1
ATOM 709 C CA . GLY A 1 93 ? -8.831 1.394 15.732 1.00 85.25 93 GLY A CA 1
ATOM 710 C C . GLY A 1 93 ? -10.248 1.652 16.206 1.00 85.25 93 GLY A C 1
ATOM 711 O O . GLY A 1 93 ? -11.223 1.296 15.548 1.00 85.25 93 GLY A O 1
ATOM 712 N N . LYS A 1 94 ? -10.364 2.295 17.364 1.00 72.62 94 LYS A N 1
ATOM 713 C CA . LYS A 1 94 ? -11.638 2.858 17.804 1.00 72.62 94 LYS A CA 1
ATOM 714 C C . LYS A 1 94 ? -11.694 4.305 17.349 1.00 72.62 94 LYS A C 1
ATOM 716 O O . LYS A 1 94 ? -10.817 5.082 17.722 1.00 72.62 94 LYS A O 1
ATOM 721 N N . GLU A 1 95 ? -12.750 4.669 16.629 1.00 68.50 95 GLU A N 1
ATOM 722 C CA . GLU A 1 95 ? -13.130 6.072 16.493 1.00 68.50 95 GLU A CA 1
ATOM 723 C C . GLU A 1 95 ? -13.322 6.639 17.908 1.00 68.50 95 GLU A C 1
ATOM 725 O O . GLU A 1 95 ? -14.062 6.083 18.727 1.00 68.50 95 GLU A O 1
ATOM 730 N N . ARG A 1 96 ? -12.594 7.706 18.244 1.00 62.84 96 ARG A N 1
ATOM 731 C CA . ARG A 1 96 ? -12.864 8.455 19.473 1.00 62.84 96 ARG A CA 1
ATOM 732 C C . ARG A 1 96 ? -14.082 9.337 19.201 1.00 62.84 96 ARG A C 1
ATOM 734 O O . ARG A 1 96 ? -13.942 10.328 18.493 1.00 62.84 96 ARG A O 1
ATOM 741 N N . SER A 1 97 ? -15.239 8.952 19.747 1.00 64.44 97 SER A N 1
ATOM 742 C CA . SER A 1 97 ? -16.448 9.790 19.810 1.00 64.44 97 SER A CA 1
ATOM 743 C C . SER A 1 97 ? -16.244 11.013 20.694 1.00 64.44 97 SER A C 1
ATOM 745 O O . SER A 1 97 ? -15.678 10.805 21.797 1.00 64.44 97 SER A O 1
#

Sequence (97 aa):
MIQQPFARIASRFKTKPRQRVQRRARLRSLLIEHLEDRKLLAAIHPLPLSGLNGLSGFRLEGVALGDNSGYSVSSAGDVNGDGFEDMIVGANGKERS

Foldseek 3Di:
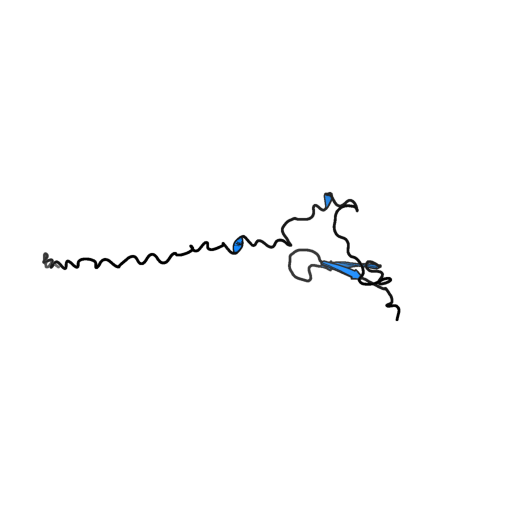DDDDDDDDDDDDDDDDDDDDDPPPPPPPDDPPPVVVVVPDPPPPDDQPPVPDDVVDDDDDDDPDPFQQWQPDKDWDQPPPPPPDTDMDIHGPGDDDD

Radius of gyration: 36.16 Å; chains: 1; bounding box: 36×53×106 Å

Secondary structure (DSSP, 8-state):
--PPP----------PPP----------------GGG---TTSSS---GGG--SSSS-----SSTT--EEEEEEEEE-SSSSSS-EEEEEE-PPP--

pLDDT: mean 70.05, std 18.88, range [38.12, 97.38]